Protein AF-A0A2E6TL77-F1 (afdb_monomer_lite)

Radius of gyration: 16.75 Å; chains: 1; bounding box: 35×24×38 Å

Structure (mmCIF, N/CA/C/O backbone):
data_AF-A0A2E6TL77-F1
#
_entry.id   AF-A0A2E6TL77-F1
#
loop_
_atom_site.group_PDB
_atom_site.id
_atom_site.type_symbol
_atom_site.label_atom_id
_atom_site.label_alt_id
_atom_site.label_comp_id
_atom_site.label_asym_id
_atom_site.label_entity_id
_atom_site.label_seq_id
_atom_site.pdbx_PDB_ins_code
_atom_site.Cartn_x
_atom_site.Cartn_y
_atom_site.Cartn_z
_atom_site.occupancy
_atom_site.B_iso_or_equiv
_atom_site.auth_seq_id
_atom_site.auth_comp_id
_atom_site.auth_asym_id
_atom_site.auth_atom_id
_atom_site.pdbx_PDB_model_num
ATOM 1 N N . MET A 1 1 ? -14.335 4.935 8.147 1.00 82.50 1 MET A N 1
ATOM 2 C CA . MET A 1 1 ? -13.138 4.512 7.385 1.00 82.50 1 MET A CA 1
ATOM 3 C C . MET A 1 1 ? -13.443 4.667 5.908 1.00 82.50 1 MET A C 1
ATOM 5 O O . MET A 1 1 ? -14.572 4.393 5.525 1.00 82.50 1 MET A O 1
ATOM 9 N N . GLU A 1 2 ? -12.475 5.124 5.116 1.00 91.69 2 GLU A N 1
ATOM 10 C CA . GLU A 1 2 ? -12.607 5.294 3.663 1.00 91.69 2 GLU A CA 1
ATOM 11 C C . GLU A 1 2 ? -11.707 4.273 2.952 1.00 91.69 2 GLU A C 1
ATOM 13 O O . GLU A 1 2 ? -10.519 4.158 3.272 1.00 91.69 2 GLU A O 1
ATOM 18 N N . MET A 1 3 ? -12.289 3.521 2.016 1.00 96.00 3 MET A N 1
ATOM 19 C CA . MET A 1 3 ? -11.611 2.489 1.229 1.00 96.00 3 ME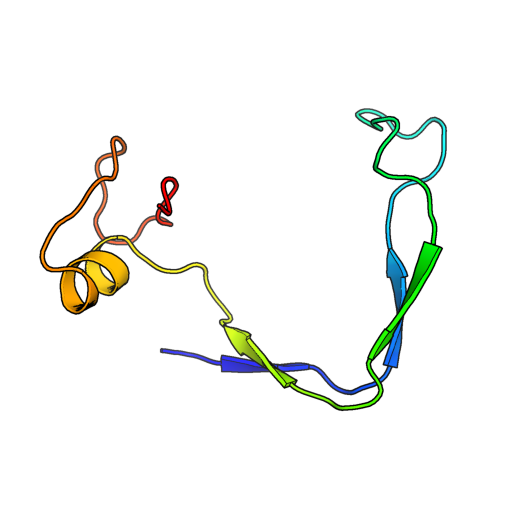T A CA 1
ATOM 20 C C . MET A 1 3 ? -11.613 2.878 -0.247 1.00 96.00 3 MET A C 1
ATOM 22 O O . MET A 1 3 ? -12.595 3.430 -0.740 1.00 96.00 3 MET A O 1
ATOM 26 N N . VAL A 1 4 ? -10.539 2.542 -0.954 1.00 96.94 4 VAL A N 1
ATOM 27 C CA . VAL A 1 4 ? -10.410 2.697 -2.404 1.00 96.94 4 VAL A CA 1
ATOM 28 C C . VAL A 1 4 ? -10.357 1.328 -3.072 1.00 96.94 4 VAL A C 1
ATOM 30 O O . VAL A 1 4 ? -9.754 0.392 -2.549 1.00 96.94 4 VAL A O 1
ATOM 33 N N . TRP A 1 5 ? -11.008 1.200 -4.228 1.00 97.50 5 TRP A N 1
ATOM 34 C CA . TRP A 1 5 ? -10.945 -0.011 -5.041 1.00 97.50 5 TRP A CA 1
ATOM 35 C C . TRP A 1 5 ? -9.696 0.001 -5.920 1.00 97.50 5 TRP A C 1
ATOM 37 O O . TRP A 1 5 ? -9.552 0.841 -6.810 1.00 97.50 5 TRP A O 1
ATOM 47 N N . CYS A 1 6 ? -8.812 -0.963 -5.694 1.00 96.62 6 CYS A N 1
ATOM 48 C CA . CYS A 1 6 ? -7.655 -1.228 -6.530 1.00 96.62 6 CYS A CA 1
ATOM 49 C C . CYS A 1 6 ? -8.030 -2.322 -7.531 1.00 96.62 6 CYS A C 1
ATOM 51 O O . CYS A 1 6 ? -8.252 -3.473 -7.155 1.00 96.62 6 CYS A O 1
ATOM 53 N N . LYS A 1 7 ? -8.127 -1.966 -8.816 1.00 97.75 7 LYS A N 1
ATOM 54 C CA . LYS A 1 7 ? -8.407 -2.936 -9.883 1.00 97.75 7 LYS A CA 1
ATOM 55 C C . LYS A 1 7 ? -7.280 -3.968 -10.003 1.00 97.75 7 LYS A C 1
ATOM 57 O O . LYS A 1 7 ? -6.124 -3.656 -9.725 1.00 97.75 7 LYS A O 1
ATOM 62 N N . GLN A 1 8 ? -7.617 -5.162 -10.491 1.00 97.88 8 GLN A N 1
ATOM 63 C CA . GLN A 1 8 ? -6.615 -6.147 -10.898 1.00 97.88 8 GLN A CA 1
ATOM 64 C C . GLN A 1 8 ? -5.667 -5.553 -11.948 1.00 97.88 8 GLN A C 1
ATOM 66 O O . GLN A 1 8 ? -6.052 -4.670 -12.726 1.00 97.88 8 GLN A O 1
ATOM 71 N N . GLY A 1 9 ? -4.444 -6.063 -12.007 1.00 97.62 9 GLY A N 1
ATOM 72 C CA . GLY A 1 9 ? -3.473 -5.582 -12.974 1.00 97.62 9 GLY A CA 1
ATOM 73 C C . GLY A 1 9 ? -2.056 -6.022 -12.673 1.00 97.62 9 GLY A C 1
ATOM 74 O O . GLY A 1 9 ? -1.782 -6.744 -11.713 1.00 97.62 9 GLY A O 1
ATOM 75 N N . THR A 1 10 ? -1.165 -5.543 -13.527 1.00 97.81 10 THR A N 1
ATOM 76 C CA . THR A 1 10 ? 0.258 -5.838 -13.495 1.00 97.81 10 THR A CA 1
ATOM 77 C C . THR A 1 10 ? 1.027 -4.531 -13.436 1.00 97.81 10 THR A C 1
ATOM 79 O O . THR A 1 10 ? 0.712 -3.596 -14.172 1.00 97.81 10 THR A O 1
ATOM 82 N N . PHE A 1 11 ? 2.034 -4.466 -12.574 1.00 95.25 11 PHE A N 1
ATOM 83 C CA . PHE A 1 11 ? 2.930 -3.320 -12.470 1.00 95.25 11 PHE A CA 1
ATOM 84 C C . PHE A 1 11 ? 4.350 -3.785 -12.133 1.00 95.25 11 PHE A C 1
ATOM 86 O O . PHE A 1 11 ? 4.563 -4.930 -11.726 1.00 95.25 11 PHE A O 1
ATOM 93 N N . MET A 1 12 ? 5.321 -2.901 -12.344 1.00 95.56 12 MET A N 1
ATOM 94 C CA . MET A 1 12 ? 6.707 -3.126 -11.949 1.00 95.56 12 MET A CA 1
ATOM 95 C C . MET A 1 12 ? 6.906 -2.580 -10.532 1.00 95.56 12 MET A C 1
ATOM 97 O O . MET A 1 12 ? 6.599 -1.414 -10.288 1.00 95.56 12 MET A O 1
ATOM 101 N N . MET A 1 13 ? 7.377 -3.416 -9.607 1.00 94.31 13 MET A N 1
ATOM 102 C CA . MET A 1 13 ? 7.655 -3.044 -8.218 1.00 94.31 13 MET A CA 1
ATOM 103 C C . MET A 1 13 ? 9.161 -3.065 -7.961 1.00 94.31 13 MET A C 1
ATOM 105 O O . MET A 1 13 ? 9.854 -3.937 -8.479 1.00 94.31 13 MET A O 1
ATOM 109 N N . GLY A 1 14 ? 9.647 -2.127 -7.151 1.00 92.19 14 GLY A N 1
ATOM 110 C CA . GLY A 1 14 ? 11.071 -1.913 -6.888 1.00 92.19 14 GLY A CA 1
ATOM 111 C C . GLY A 1 14 ? 11.574 -0.612 -7.513 1.00 92.19 14 GLY A C 1
ATOM 112 O O . GLY A 1 14 ? 10.779 0.184 -8.011 1.00 92.19 14 GLY A O 1
ATOM 113 N N . SER A 1 15 ? 12.884 -0.416 -7.469 1.00 88.31 15 SER A N 1
ATOM 114 C CA . SER A 1 15 ? 13.620 0.740 -7.977 1.00 88.31 15 SER A CA 1
ATOM 115 C C . SER A 1 15 ? 14.816 0.269 -8.814 1.00 88.31 15 SER A C 1
ATOM 117 O O . SER A 1 15 ? 15.318 -0.857 -8.674 1.00 88.31 15 SER A O 1
ATOM 119 N N . SER A 1 16 ? 15.251 1.098 -9.768 1.00 83.69 16 SER A N 1
ATOM 120 C CA . SER A 1 16 ? 16.367 0.731 -10.645 1.00 83.69 16 SER A CA 1
ATOM 121 C C . SER A 1 16 ? 17.709 0.900 -9.941 1.00 83.69 16 SER A C 1
ATOM 123 O O . SER A 1 16 ? 17.896 1.796 -9.117 1.00 83.69 16 SER A O 1
ATOM 125 N N . ASN A 1 17 ? 18.672 0.041 -10.288 1.00 77.75 17 ASN A N 1
ATOM 126 C CA . ASN A 1 17 ? 20.024 0.153 -9.756 1.00 77.75 17 ASN A CA 1
ATOM 127 C C . ASN A 1 17 ? 20.598 1.531 -10.113 1.00 77.75 17 ASN A C 1
ATOM 129 O O . ASN A 1 17 ? 20.749 1.855 -11.291 1.00 77.75 17 ASN A O 1
ATOM 133 N N . GLY A 1 18 ? 20.959 2.306 -9.092 1.00 79.12 18 GLY A N 1
ATOM 134 C CA . GLY A 1 18 ? 21.546 3.637 -9.259 1.00 79.12 18 GLY A CA 1
ATOM 135 C C . GLY A 1 18 ? 20.596 4.801 -8.977 1.00 79.12 18 GLY A C 1
ATOM 136 O O . GLY A 1 18 ? 21.040 5.946 -9.036 1.00 79.12 18 GLY A O 1
ATOM 137 N N . GLU A 1 19 ? 19.335 4.546 -8.622 1.00 87.81 19 GLU A N 1
ATOM 138 C CA . GLU A 1 19 ? 18.486 5.576 -8.017 1.00 87.81 19 GLU A CA 1
ATOM 139 C C . GLU A 1 19 ? 19.034 5.992 -6.641 1.00 87.81 19 GLU A C 1
ATOM 141 O O . GLU A 1 19 ? 19.509 5.170 -5.851 1.00 87.81 19 GLU A O 1
ATOM 146 N N . THR A 1 20 ? 19.000 7.293 -6.338 1.00 87.69 20 THR A N 1
ATOM 147 C CA . THR A 1 20 ? 19.453 7.801 -5.037 1.00 87.69 20 THR A CA 1
ATOM 148 C C . THR A 1 20 ? 18.591 7.214 -3.924 1.00 87.69 20 THR A C 1
ATOM 150 O O . THR A 1 20 ? 17.382 7.422 -3.906 1.00 87.69 20 THR A O 1
ATOM 153 N N . GLY A 1 21 ? 19.224 6.536 -2.965 1.00 85.75 21 GLY A N 1
ATOM 154 C CA . GLY A 1 21 ? 18.528 5.881 -1.853 1.00 85.75 21 GLY A CA 1
ATOM 155 C C . GLY A 1 21 ? 18.144 4.424 -2.116 1.00 85.75 21 GLY A C 1
ATOM 156 O O . GLY A 1 21 ? 17.555 3.811 -1.236 1.00 85.75 21 GLY A O 1
ATOM 157 N N . TRP A 1 22 ? 18.515 3.865 -3.272 1.00 89.19 22 TRP A N 1
ATOM 158 C CA . TRP A 1 22 ? 18.300 2.456 -3.597 1.00 89.19 22 TRP A CA 1
ATOM 159 C C . TRP A 1 22 ? 18.997 1.514 -2.605 1.00 89.19 22 TRP A C 1
ATOM 161 O O . TRP A 1 22 ? 20.190 1.665 -2.315 1.00 89.19 22 TRP A O 1
ATOM 171 N N . SER A 1 23 ? 18.270 0.494 -2.148 1.00 84.75 23 SER A N 1
ATOM 172 C CA . SER A 1 23 ? 18.794 -0.624 -1.360 1.00 84.75 23 SER A CA 1
ATOM 173 C C . SER A 1 23 ? 18.735 -1.948 -2.135 1.00 84.75 23 SER A C 1
ATOM 175 O O . SER A 1 23 ? 17.907 -2.149 -3.020 1.00 84.75 23 SER A O 1
ATOM 177 N N . GLN A 1 24 ? 19.598 -2.906 -1.775 1.00 85.62 24 GLN A N 1
ATOM 178 C CA . GLN A 1 24 ? 19.739 -4.196 -2.474 1.00 85.62 24 GLN A CA 1
ATOM 179 C C . GLN A 1 24 ? 18.441 -5.020 -2.554 1.00 85.62 24 GLN A C 1
ATOM 181 O O . GLN A 1 24 ? 18.273 -5.832 -3.465 1.00 85.62 24 GLN A O 1
ATOM 186 N N . ASN A 1 25 ? 17.517 -4.812 -1.619 1.00 86.88 25 ASN A N 1
ATOM 187 C CA . ASN A 1 25 ? 16.220 -5.484 -1.558 1.00 86.88 25 ASN A CA 1
ATOM 188 C C . ASN A 1 25 ? 15.123 -4.814 -2.405 1.00 86.88 25 ASN A C 1
ATOM 190 O O . ASN A 1 25 ? 13.976 -5.250 -2.346 1.00 86.88 25 ASN A O 1
ATOM 194 N N . GLU A 1 26 ? 15.451 -3.795 -3.200 1.00 91.25 26 GLU A N 1
ATOM 195 C CA . GLU A 1 26 ? 14.484 -3.053 -4.017 1.00 91.25 26 GLU A CA 1
ATOM 196 C C . GLU A 1 26 ? 14.567 -3.389 -5.512 1.00 91.25 26 GLU A C 1
ATOM 198 O O . GLU A 1 26 ? 14.041 -2.664 -6.345 1.00 91.25 26 GLU A O 1
ATOM 203 N N . SER A 1 27 ? 15.209 -4.496 -5.888 1.00 89.44 27 SER A N 1
ATOM 204 C CA . SER A 1 27 ? 15.345 -4.877 -7.301 1.00 89.44 27 SER A CA 1
ATOM 205 C C . SER A 1 27 ? 13.986 -4.979 -8.015 1.00 89.44 27 SER A C 1
ATOM 207 O O . SER A 1 27 ? 13.052 -5.621 -7.519 1.00 89.44 27 SER A O 1
ATOM 209 N N . HIS A 1 28 ? 13.898 -4.384 -9.210 1.00 92.56 28 HIS A N 1
ATOM 210 C CA . HIS A 1 28 ? 12.695 -4.418 -10.041 1.00 92.56 28 HIS A CA 1
ATOM 211 C C . HIS A 1 28 ? 12.208 -5.846 -10.324 1.00 92.56 28 HIS A C 1
ATOM 213 O O . HIS A 1 28 ? 12.957 -6.690 -10.817 1.00 92.56 28 HIS A O 1
ATOM 219 N N . HIS A 1 29 ? 10.924 -6.092 -10.082 1.00 92.44 29 HIS A N 1
ATOM 220 C CA . HIS A 1 29 ? 10.241 -7.323 -10.459 1.00 92.44 29 HIS A CA 1
ATOM 221 C C . HIS A 1 29 ? 8.764 -7.058 -10.764 1.00 92.44 29 HIS A C 1
ATOM 223 O O . HIS A 1 29 ? 8.136 -6.138 -10.237 1.00 92.44 29 HIS A O 1
ATOM 229 N N . GLN A 1 30 ? 8.196 -7.871 -11.652 1.00 96.56 30 GLN A N 1
ATOM 230 C CA . GLN A 1 30 ? 6.818 -7.708 -12.096 1.00 96.56 30 GLN A CA 1
ATOM 231 C C . GLN A 1 30 ? 5.854 -8.384 -11.119 1.00 96.56 30 GLN A C 1
ATOM 233 O O . GLN A 1 30 ? 5.958 -9.582 -10.854 1.00 96.56 30 GLN A O 1
ATOM 238 N N . VAL A 1 31 ? 4.872 -7.627 -10.638 1.00 96.19 31 VAL A N 1
ATOM 239 C CA . VAL A 1 31 ? 3.823 -8.111 -9.737 1.00 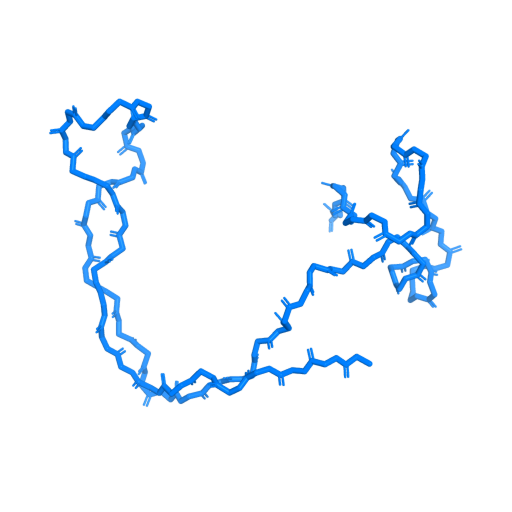96.19 31 VAL A CA 1
ATOM 240 C C . VAL A 1 31 ? 2.495 -8.106 -10.480 1.00 96.19 31 VAL A C 1
ATOM 242 O O . VAL A 1 31 ? 2.168 -7.148 -11.179 1.00 96.19 31 VAL A O 1
ATOM 245 N N . THR A 1 32 ? 1.723 -9.185 -10.340 1.00 97.50 32 THR A N 1
ATOM 246 C CA . THR A 1 32 ? 0.383 -9.302 -10.928 1.00 97.50 32 THR A CA 1
ATOM 247 C C . THR A 1 32 ? -0.633 -9.671 -9.860 1.00 97.50 32 THR A C 1
ATOM 249 O O . THR A 1 32 ? -0.547 -10.736 -9.251 1.00 97.50 32 THR A O 1
ATOM 252 N N . PHE A 1 33 ? -1.634 -8.814 -9.680 1.00 97.19 33 PHE A N 1
ATOM 253 C CA . PHE A 1 33 ? -2.823 -9.130 -8.900 1.00 97.19 33 PHE A CA 1
ATOM 254 C C . PHE A 1 33 ? -3.903 -9.656 -9.836 1.00 97.19 33 PHE A C 1
ATOM 256 O O . PHE A 1 33 ? -4.358 -8.939 -10.727 1.00 97.19 33 PHE A O 1
ATOM 263 N N . SER A 1 34 ? -4.314 -10.909 -9.628 1.00 97.19 34 SER A N 1
ATOM 264 C CA . SER A 1 34 ? -5.340 -11.560 -10.461 1.00 97.19 34 SER A CA 1
ATOM 265 C C . SER A 1 34 ? -6.752 -11.047 -10.174 1.00 97.19 34 SER A C 1
ATOM 267 O O . SER A 1 34 ? -7.612 -11.114 -11.042 1.00 97.19 34 SER A O 1
ATOM 269 N N . ASN A 1 35 ? -6.975 -10.504 -8.975 1.00 97.69 35 ASN A N 1
ATOM 270 C CA . ASN A 1 35 ? -8.242 -9.932 -8.540 1.00 97.69 35 ASN A CA 1
ATOM 271 C C . ASN A 1 35 ? -8.017 -8.508 -8.033 1.00 97.69 35 ASN A C 1
ATOM 273 O O . ASN A 1 35 ? -6.935 -8.180 -7.542 1.00 97.69 35 ASN A O 1
ATOM 277 N N . GLY A 1 36 ? -9.050 -7.673 -8.134 1.00 96.81 36 GLY A N 1
ATOM 278 C CA . GLY A 1 36 ? -9.058 -6.391 -7.441 1.00 96.81 36 GLY A CA 1
ATOM 279 C C . GLY A 1 36 ? -9.277 -6.564 -5.939 1.00 96.81 36 GLY A C 1
ATOM 280 O O . GLY A 1 36 ? -9.780 -7.594 -5.485 1.00 96.81 36 GLY A O 1
ATOM 281 N N . PHE A 1 37 ? -8.905 -5.550 -5.168 1.00 96.94 37 PHE A N 1
ATOM 282 C CA . PHE A 1 37 ? -9.059 -5.538 -3.717 1.00 96.94 37 PHE A CA 1
ATOM 283 C C . PHE A 1 37 ? -9.335 -4.124 -3.201 1.00 96.94 37 PHE A C 1
ATOM 285 O O . PHE A 1 37 ? -9.112 -3.131 -3.894 1.00 96.94 37 PHE A O 1
ATOM 292 N N . LEU A 1 38 ? -9.848 -4.027 -1.974 1.00 97.56 38 LEU A N 1
ATOM 293 C CA . LEU A 1 38 ? -10.035 -2.751 -1.286 1.00 97.56 38 LEU A CA 1
ATOM 294 C C . LEU A 1 38 ? -8.788 -2.417 -0.468 1.00 97.56 38 LEU A C 1
ATOM 296 O O . LEU A 1 38 ? -8.321 -3.243 0.314 1.00 97.56 38 LEU A O 1
ATOM 300 N N . MET A 1 39 ? -8.287 -1.195 -0.609 1.00 96.00 39 MET A N 1
ATOM 301 C CA . MET A 1 39 ? -7.188 -0.658 0.190 1.00 96.00 39 MET A CA 1
ATOM 302 C C . MET A 1 39 ? -7.686 0.534 1.006 1.00 96.00 39 MET A C 1
ATOM 304 O O . MET A 1 39 ? -8.506 1.322 0.535 1.00 96.00 39 MET A O 1
ATOM 308 N N . ARG A 1 40 ? -7.196 0.697 2.238 1.00 93.81 40 ARG A N 1
ATOM 309 C CA . ARG A 1 40 ? -7.475 1.915 3.005 1.00 93.81 40 ARG A CA 1
ATOM 310 C C . ARG A 1 40 ? -6.832 3.119 2.326 1.00 93.81 40 ARG A C 1
ATOM 312 O O . ARG A 1 40 ? -5.657 3.078 1.988 1.00 93.81 40 ARG A O 1
ATOM 319 N N . LYS A 1 41 ? -7.587 4.213 2.206 1.00 92.94 41 LYS A N 1
ATOM 320 C CA . LYS A 1 41 ? -7.071 5.475 1.651 1.00 92.94 41 LYS A CA 1
ATOM 321 C C . LYS A 1 41 ? -6.015 6.135 2.542 1.00 92.94 41 LYS A C 1
ATOM 323 O O . LYS A 1 41 ? -5.152 6.849 2.049 1.00 92.94 41 LYS A O 1
ATOM 328 N N . TYR A 1 42 ? -6.113 5.908 3.848 1.00 91.75 42 TYR A N 1
ATOM 329 C CA . TYR A 1 42 ? -5.232 6.479 4.860 1.00 91.75 42 TYR A CA 1
ATOM 330 C C . TYR A 1 42 ? -4.721 5.384 5.785 1.00 91.75 42 TYR A C 1
ATOM 332 O O . TYR A 1 42 ? -5.455 4.431 6.088 1.00 91.75 42 TYR A O 1
ATOM 340 N N . GLU A 1 43 ? -3.507 5.575 6.293 1.00 89.75 43 GLU A N 1
ATOM 341 C CA . GLU A 1 43 ? -2.911 4.735 7.328 1.00 89.75 43 GLU A CA 1
ATOM 342 C C . GLU A 1 43 ? -3.838 4.601 8.544 1.00 89.75 43 GLU A C 1
ATOM 344 O O . GLU A 1 43 ? -4.741 5.417 8.783 1.00 89.75 43 GLU A O 1
ATOM 349 N N . VAL A 1 44 ? -3.671 3.508 9.288 1.00 88.38 44 VAL A N 1
ATOM 350 C CA . VAL A 1 44 ? -4.413 3.288 10.532 1.00 88.38 44 VAL A CA 1
ATOM 351 C C . VAL A 1 44 ? -3.990 4.358 11.530 1.00 88.38 44 VAL A C 1
ATOM 353 O O . VAL A 1 44 ? -2.800 4.544 11.763 1.00 88.38 44 VAL A O 1
ATOM 356 N N . THR A 1 45 ? -4.959 5.070 12.104 1.00 88.69 45 THR A N 1
ATOM 357 C CA . THR A 1 45 ? -4.660 6.073 13.128 1.00 88.69 45 THR A CA 1
ATOM 358 C C . THR A 1 45 ? -4.496 5.408 14.487 1.00 88.69 45 THR A C 1
ATOM 360 O O . THR A 1 45 ? -5.116 4.374 14.753 1.00 88.69 45 THR A O 1
ATOM 363 N N . GLN A 1 46 ? -3.757 6.050 15.390 1.00 85.00 46 GLN A N 1
ATOM 364 C CA . GLN A 1 46 ? -3.572 5.538 16.751 1.00 85.00 46 GLN A CA 1
ATOM 365 C C . GLN A 1 46 ? -4.902 5.268 17.472 1.00 85.00 46 GLN A C 1
ATOM 367 O O . GLN A 1 46 ? -5.071 4.196 18.043 1.00 85.00 46 GLN A O 1
ATOM 372 N N . ALA A 1 47 ? -5.893 6.164 17.354 1.00 85.44 47 ALA A N 1
ATOM 373 C CA . ALA A 1 47 ? -7.233 5.923 17.912 1.00 85.44 47 ALA A CA 1
ATOM 374 C C . ALA A 1 47 ? -7.925 4.677 17.343 1.00 85.44 47 ALA A C 1
ATOM 376 O O . ALA A 1 47 ? -8.646 3.986 18.055 1.00 85.44 47 ALA A O 1
ATOM 377 N N . GLN A 1 48 ? -7.760 4.400 16.048 1.00 86.44 48 GLN A N 1
ATOM 378 C CA . GLN A 1 48 ? -8.381 3.227 15.432 1.00 86.44 48 GLN A CA 1
ATOM 379 C C . GLN A 1 48 ? -7.704 1.943 15.895 1.00 86.44 48 GLN A C 1
ATOM 381 O O . GLN A 1 48 ? -8.390 0.948 16.109 1.00 86.44 48 GLN A O 1
ATOM 386 N N . PHE A 1 49 ? -6.382 1.979 16.062 1.00 87.06 49 PHE A N 1
ATOM 387 C CA . PHE A 1 49 ? -5.628 0.872 16.631 1.00 87.06 49 PHE A CA 1
ATOM 388 C C . PHE A 1 49 ? -6.037 0.619 18.089 1.00 87.06 49 PHE A C 1
ATOM 390 O O . PHE A 1 49 ? -6.420 -0.496 18.427 1.00 87.06 49 PHE A O 1
ATOM 397 N N . GLU A 1 50 ? -6.049 1.658 18.927 1.00 87.75 50 GLU A N 1
ATOM 398 C CA . GLU A 1 50 ? -6.403 1.569 20.349 1.00 87.75 50 GLU A CA 1
ATOM 399 C C . GLU A 1 50 ? -7.842 1.085 20.567 1.00 87.75 50 GLU A C 1
ATOM 401 O O . GLU A 1 50 ? -8.087 0.275 21.454 1.00 87.75 50 GLU A O 1
ATOM 406 N N . ASN A 1 51 ? -8.789 1.494 19.719 1.00 88.38 51 ASN A N 1
ATOM 407 C CA . ASN A 1 51 ? -10.172 1.014 19.79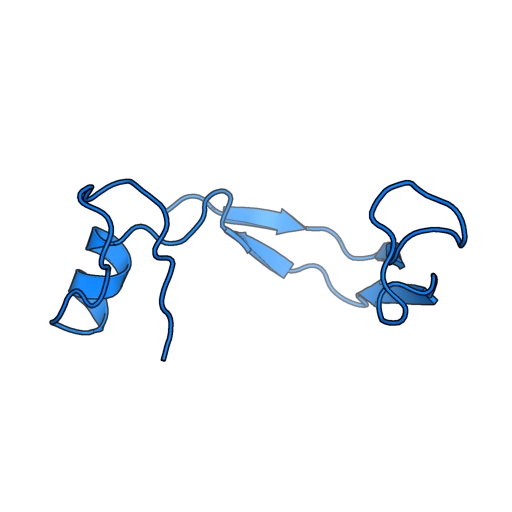5 1.00 88.38 51 ASN A CA 1
ATOM 408 C C . ASN A 1 51 ? -10.283 -0.512 19.581 1.00 88.38 51 ASN A C 1
ATOM 410 O O . ASN A 1 51 ? -11.173 -1.151 20.131 1.00 88.38 51 ASN A O 1
ATOM 414 N N . ILE A 1 52 ? -9.379 -1.109 18.797 1.00 87.00 52 ILE A N 1
ATOM 415 C CA . ILE A 1 52 ? -9.369 -2.558 18.546 1.00 87.00 52 ILE A CA 1
ATOM 416 C C . ILE A 1 52 ? -8.532 -3.291 19.599 1.00 87.00 52 ILE A C 1
ATOM 418 O O . ILE A 1 52 ? -8.952 -4.324 20.112 1.00 87.00 52 ILE A O 1
ATOM 422 N N . MET A 1 53 ? -7.346 -2.768 19.910 1.00 87.88 53 MET A N 1
ATOM 423 C CA . MET A 1 53 ? -6.348 -3.451 20.740 1.00 87.88 53 MET A CA 1
ATOM 424 C C . MET A 1 53 ? -6.502 -3.155 22.238 1.00 87.88 53 MET A C 1
ATOM 426 O O . MET A 1 53 ? -5.894 -3.832 23.063 1.00 87.88 53 MET A O 1
ATOM 430 N N . GLY A 1 54 ? -7.294 -2.144 22.603 1.00 85.81 54 GLY A N 1
ATOM 431 C CA . GLY A 1 54 ? -7.520 -1.704 23.982 1.00 85.81 54 GLY A CA 1
ATOM 432 C C . GLY A 1 54 ? -6.360 -0.918 24.600 1.00 85.81 54 GLY A C 1
ATOM 433 O O . GLY A 1 54 ? -6.486 -0.449 25.730 1.00 85.81 54 GLY A O 1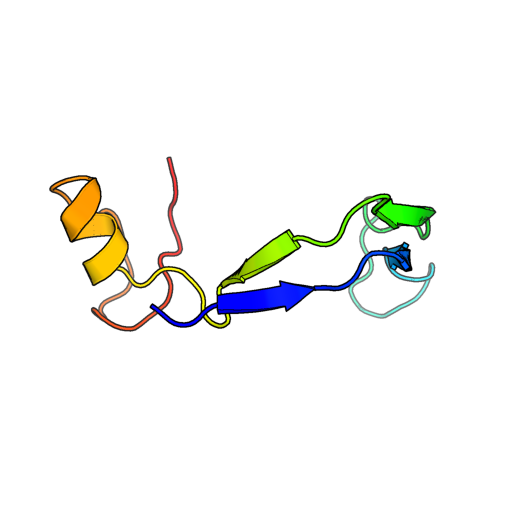
ATOM 434 N N . THR A 1 55 ? -5.238 -0.769 23.891 1.00 82.19 55 THR A N 1
ATOM 435 C CA . THR A 1 55 ? -4.072 0.010 24.322 1.00 82.19 55 THR A CA 1
ATOM 436 C C . THR A 1 55 ? -3.424 0.731 23.141 1.00 82.19 55 THR A C 1
ATOM 438 O O . THR A 1 55 ? -3.490 0.282 21.993 1.00 82.19 55 THR A O 1
ATOM 441 N N . ASN A 1 56 ? -2.780 1.863 23.425 1.00 80.06 56 ASN A N 1
ATOM 442 C CA . ASN A 1 56 ? -1.978 2.610 22.463 1.00 80.06 56 ASN A CA 1
ATOM 443 C C . ASN A 1 56 ? -0.487 2.434 22.781 1.00 80.06 56 ASN A C 1
ATOM 445 O O . ASN A 1 56 ? -0.032 2.783 23.868 1.00 80.06 56 ASN A O 1
ATOM 449 N N . ILE A 1 57 ? 0.262 1.887 21.823 1.00 82.56 57 ILE A N 1
ATOM 450 C CA . ILE A 1 57 ? 1.704 1.608 21.938 1.00 82.56 57 ILE A CA 1
ATOM 451 C C . ILE A 1 57 ? 2.575 2.637 21.207 1.00 82.56 57 ILE A C 1
ATOM 453 O O . ILE A 1 57 ? 3.787 2.457 21.091 1.00 82.56 57 ILE A O 1
ATOM 457 N N . SER A 1 58 ? 1.969 3.699 20.677 1.00 79.19 58 SER A N 1
ATOM 458 C CA . SER A 1 58 ? 2.693 4.708 19.919 1.00 79.19 58 SER A CA 1
ATOM 459 C C . SER A 1 58 ? 3.516 5.619 20.825 1.00 79.19 58 SER A C 1
ATOM 461 O O . SER A 1 58 ? 3.048 6.105 21.855 1.00 79.19 58 SER A O 1
ATOM 463 N N . THR A 1 59 ? 4.750 5.887 20.413 1.00 76.25 59 THR A N 1
ATOM 464 C CA . THR A 1 59 ? 5.681 6.800 21.092 1.00 76.25 59 THR A CA 1
ATOM 465 C C . THR A 1 59 ? 5.446 8.263 20.697 1.00 76.25 59 THR A C 1
ATOM 467 O O . THR A 1 59 ? 5.746 9.177 21.471 1.00 76.25 59 THR A O 1
ATOM 470 N N . SER A 1 60 ? 4.871 8.493 19.515 1.00 76.56 60 SER A N 1
ATOM 471 C CA . SER A 1 60 ? 4.576 9.809 18.947 1.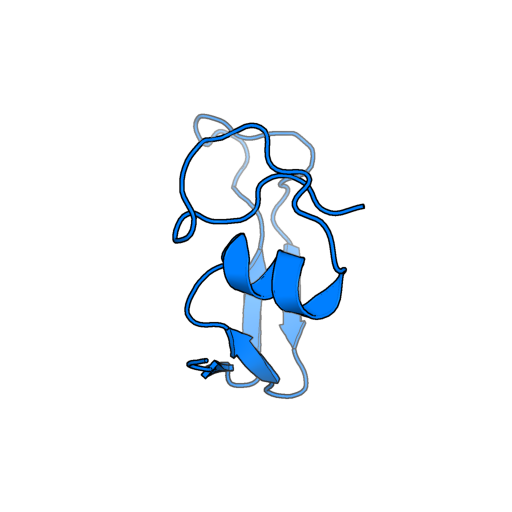00 76.56 60 SER A CA 1
ATOM 472 C C . SER A 1 60 ? 3.226 10.348 19.439 1.00 76.56 60 SER A C 1
ATOM 474 O O . SER A 1 60 ? 2.195 9.677 19.344 1.00 76.56 60 SER A O 1
ATOM 476 N N . ARG A 1 61 ? 3.193 11.595 19.939 1.00 68.31 61 ARG A N 1
ATOM 477 C CA . ARG A 1 61 ? 1.961 12.224 20.455 1.00 68.31 61 ARG A CA 1
ATOM 478 C C . ARG A 1 61 ? 1.069 12.713 19.309 1.00 68.31 61 ARG A C 1
ATOM 480 O O . ARG A 1 61 ? 1.353 13.739 18.699 1.00 68.31 61 ARG A O 1
ATOM 487 N N . GLY A 1 62 ? -0.045 12.024 19.069 1.00 67.00 62 GLY A N 1
ATOM 488 C CA . GLY A 1 62 ? -1.093 12.471 18.148 1.00 67.00 62 GLY A CA 1
ATOM 489 C C . GLY A 1 62 ? -2.120 11.376 17.859 1.00 67.00 62 GLY A C 1
ATOM 490 O O . GLY A 1 62 ? -1.779 10.289 17.423 1.00 67.00 62 GLY A O 1
ATOM 491 N N . VAL A 1 63 ? -3.407 11.647 18.062 1.00 63.81 63 VAL A N 1
ATOM 492 C CA . VAL A 1 63 ? -4.454 10.608 17.934 1.00 63.81 63 VAL A CA 1
ATOM 493 C C . VAL A 1 63 ? -4.816 10.305 16.466 1.00 63.81 63 VAL A C 1
ATOM 495 O O . VAL A 1 63 ? -5.289 9.214 16.135 1.00 63.81 63 VAL A O 1
ATOM 498 N N . HIS A 1 64 ? -4.556 11.268 15.575 1.00 72.69 64 HIS A N 1
ATOM 499 C CA . HIS A 1 64 ? -4.848 11.206 14.139 1.00 72.69 64 HIS A CA 1
ATOM 500 C C . HIS A 1 64 ? -3.604 11.051 13.255 1.00 72.69 64 HIS A C 1
ATOM 502 O O . HIS A 1 64 ? -3.728 11.133 12.035 1.00 72.69 64 HIS A O 1
ATOM 508 N N . ILE A 1 65 ? -2.426 10.825 13.843 1.00 76.25 65 ILE A N 1
ATOM 509 C CA . ILE A 1 65 ? -1.259 10.396 13.066 1.00 76.25 65 ILE A CA 1
ATOM 510 C C . ILE A 1 65 ? -1.296 8.882 12.877 1.00 76.25 65 ILE A C 1
ATOM 512 O O . ILE A 1 65 ? -1.986 8.162 13.613 1.00 76.25 65 ILE A O 1
ATOM 516 N N . ALA A 1 66 ? -0.574 8.422 11.864 1.00 73.06 66 ALA A N 1
ATOM 517 C CA . ALA A 1 66 ? -0.405 7.009 11.600 1.00 73.06 66 ALA A CA 1
ATOM 518 C C . ALA A 1 66 ? 0.246 6.300 12.789 1.00 73.06 66 ALA A C 1
ATOM 520 O O . ALA A 1 66 ? 1.094 6.865 13.486 1.00 73.06 66 ALA A O 1
ATOM 521 N N . THR A 1 67 ? -0.181 5.068 13.043 1.00 73.44 67 THR A N 1
ATOM 522 C CA . THR A 1 67 ? 0.452 4.220 14.049 1.00 73.44 67 THR A CA 1
ATOM 523 C C . THR A 1 67 ? 1.772 3.691 13.496 1.00 73.44 67 THR A C 1
ATOM 525 O O . THR A 1 67 ? 1.783 2.987 12.492 1.00 73.44 67 THR A O 1
ATOM 528 N N . GLU A 1 68 ? 2.879 4.018 14.157 1.00 69.75 68 GLU A N 1
ATOM 529 C CA . GLU A 1 68 ? 4.230 3.627 13.724 1.00 69.75 68 GLU A CA 1
ATOM 530 C C . GLU A 1 68 ? 4.610 2.205 14.172 1.00 69.75 68 GLU A C 1
ATOM 532 O O . GLU A 1 68 ? 5.422 1.539 13.537 1.00 69.75 68 GLU A O 1
ATOM 537 N N . MET A 1 69 ? 4.021 1.734 15.273 1.00 61.50 69 MET A N 1
ATOM 538 C CA . MET A 1 69 ? 4.342 0.456 15.906 1.00 61.50 69 MET A CA 1
ATOM 539 C C . MET A 1 69 ? 3.162 -0.499 15.745 1.00 61.50 69 MET A C 1
ATOM 541 O O . MET A 1 69 ? 2.064 -0.229 16.233 1.00 61.50 69 MET A O 1
ATOM 545 N N . VAL A 1 70 ? 3.394 -1.619 15.068 1.00 62.25 70 VAL A N 1
ATOM 546 C CA . VAL A 1 70 ? 2.448 -2.734 14.953 1.00 62.25 70 VAL A CA 1
ATOM 547 C C . VAL A 1 70 ? 3.183 -3.982 15.438 1.00 62.25 70 VAL A C 1
ATOM 549 O O . VAL A 1 70 ? 4.322 -4.209 15.031 1.00 62.25 70 VAL A O 1
ATOM 552 N N . ILE A 1 71 ? 2.567 -4.717 16.367 1.00 56.19 71 ILE A N 1
ATOM 553 C CA . ILE A 1 71 ? 3.117 -5.930 17.004 1.00 56.19 71 ILE A CA 1
ATOM 554 C C . ILE A 1 71 ? 2.853 -7.167 16.154 1.00 56.19 71 ILE A C 1
ATOM 556 O O . ILE A 1 71 ? 1.752 -7.231 15.560 1.00 56.19 71 ILE A O 1
#

Secondary structure (DSSP, 8-state):
--EEEE--EEEEESB-TTSTT--GGGB-EEEEESS-EEEESSPPBHHHHHHHHSS---SS--TTSBP----

Foldseek 3Di:
DDKDKFAWDKDWWFDDPPPVPHDPVRDIDMDTDPGIDIDDPDAQFQLNVCVVVVDGPAPDDDRGDHRPDDD

Sequence (71 aa):
MEMVWCKQGTFMMGSSNGETGWSQNESHHQVTFSNGFLMRKYEVTQAQFENIMGTNISTSRGVHIATEMVI

pLDDT: mean 86.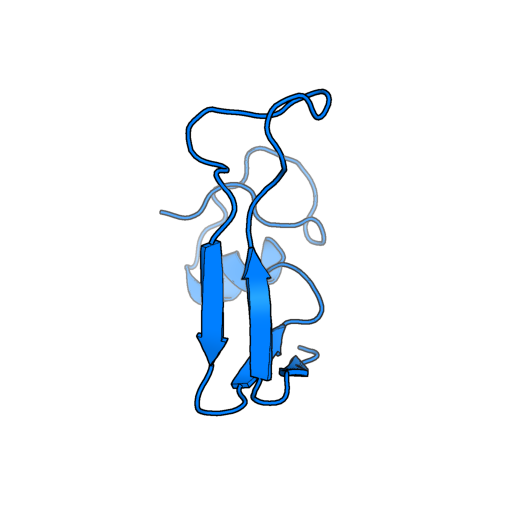6, std 10.18, range [56.19, 97.88]